Protein AF-Q2FMH4-F1 (afdb_monomer_lite)

InterPro domains:
  IPR011990 Tetratricopeptide-like helical domain superfamily [G3DSA:1.25.40.10] (1-68)
  IPR011990 Tetratricopeptide-like helical domain superfamily [SSF48452] (1-67)

pLDDT: mean 72.92, std 19.5, range [36.09, 92.31]

Sequence (99 aa):
MQQQKFEAAITDLERAVSLNPDYVIGLNNLGTLYRFLEKNDKSREMSMRVLALEPGNEIAIGNLALLIPPEHLKMNKPQLRKGWRTRVTKNSMVSMVSY

Secondary structure (DSSP, 8-state):
-HHHHHHHHHHHHHHHHHH-TT-HHHHHHHHHHHHHTT-HHHHHHHHHHHHHH-TT-HHHHHHHHHHS-HHHHTTTTTHHHHHHHHHHHHHTTSSS---

Organism: Methanospirillum hungatei JF-1 (strain ATCC 27890 / DSM 864 / NBRC 100397 / JF-1) (NCBI:txid323259)

Radius of gyration: 14.58 Å; chains: 1; bounding box: 35×40×30 Å

Structure (mmCIF, N/CA/C/O backbone):
data_AF-Q2FMH4-F1
#
_entry.id   AF-Q2FMH4-F1
#
loop_
_atom_site.group_PDB
_atom_site.id
_atom_site.type_symbol
_atom_site.label_atom_id
_atom_site.label_alt_id
_atom_site.label_comp_id
_atom_site.label_asym_id
_atom_site.label_entity_id
_atom_site.label_seq_id
_atom_site.pdbx_PDB_ins_code
_atom_site.Cartn_x
_atom_site.Cartn_y
_atom_site.Cartn_z
_atom_site.occupancy
_atom_site.B_iso_or_equiv
_atom_site.auth_seq_id
_atom_site.auth_comp_id
_atom_site.auth_asym_id
_atom_site.auth_atom_id
_atom_site.pdbx_PDB_model_num
ATOM 1 N N . MET A 1 1 ? -8.601 6.799 18.103 1.00 60.72 1 MET A N 1
ATOM 2 C CA . MET A 1 1 ? -9.552 7.083 16.998 1.00 60.72 1 MET A CA 1
ATOM 3 C C . MET A 1 1 ? -8.937 6.999 15.597 1.00 60.72 1 MET A C 1
ATOM 5 O O . MET A 1 1 ? -9.649 6.604 14.688 1.00 60.72 1 MET A O 1
ATOM 9 N N . GLN A 1 2 ? -7.662 7.354 15.373 1.00 61.91 2 GLN A N 1
ATOM 10 C CA . GLN A 1 2 ? -7.084 7.326 14.015 1.00 61.91 2 GLN A CA 1
ATOM 11 C C . GLN A 1 2 ? -6.882 5.908 13.446 1.00 61.91 2 GLN A C 1
ATOM 13 O O . GLN A 1 2 ? -7.223 5.685 12.291 1.00 61.91 2 GLN A O 1
ATOM 18 N N . GLN A 1 3 ? -6.442 4.935 14.256 1.00 65.81 3 GLN A N 1
ATOM 19 C CA . GLN A 1 3 ? -6.264 3.539 13.809 1.00 65.81 3 GLN A CA 1
ATOM 20 C C . GLN A 1 3 ? -7.546 2.920 13.232 1.00 65.81 3 GLN A C 1
ATOM 22 O O . GLN A 1 3 ? -7.518 2.340 12.153 1.00 65.81 3 GLN A O 1
ATOM 27 N N . GLN A 1 4 ? -8.688 3.146 13.881 1.00 73.94 4 GLN A N 1
ATOM 28 C CA . GLN A 1 4 ? -9.979 2.624 13.430 1.00 73.94 4 GLN A CA 1
ATOM 29 C C . GLN A 1 4 ? -10.421 3.216 12.077 1.00 73.94 4 GLN A C 1
ATOM 31 O O . GLN A 1 4 ? -11.050 2.536 11.271 1.00 73.94 4 GLN A O 1
ATOM 36 N N . LYS A 1 5 ? -10.053 4.474 11.792 1.00 77.81 5 LYS A N 1
ATOM 37 C CA . LYS A 1 5 ? -10.305 5.100 10.484 1.00 77.81 5 LYS A CA 1
ATOM 38 C C . LYS A 1 5 ? -9.386 4.538 9.396 1.00 77.81 5 LYS A C 1
ATOM 40 O O . LYS A 1 5 ? -9.821 4.411 8.257 1.00 77.81 5 LYS A O 1
ATOM 45 N N . PHE A 1 6 ? -8.146 4.180 9.739 1.00 82.44 6 PHE A N 1
ATOM 46 C CA . PHE A 1 6 ? -7.217 3.556 8.794 1.00 82.44 6 PHE A CA 1
ATOM 47 C C . PHE A 1 6 ? -7.660 2.148 8.396 1.00 82.44 6 PHE A C 1
ATOM 49 O O . PHE A 1 6 ? -7.571 1.805 7.224 1.00 82.44 6 PHE A O 1
ATOM 56 N N . GLU A 1 7 ? -8.192 1.352 9.324 1.00 83.81 7 GLU A N 1
ATOM 57 C CA . GLU A 1 7 ? -8.712 0.015 9.002 1.00 83.81 7 GLU A CA 1
ATOM 58 C C . GLU A 1 7 ? -9.954 0.061 8.103 1.00 83.81 7 GLU A C 1
ATOM 60 O O . GLU A 1 7 ? -10.047 -0.703 7.138 1.00 83.81 7 GLU A O 1
ATOM 65 N N . ALA A 1 8 ? -10.870 1.001 8.353 1.00 86.62 8 ALA A N 1
ATOM 66 C CA . ALA A 1 8 ? -12.010 1.234 7.468 1.00 86.62 8 ALA A CA 1
ATOM 67 C C . ALA A 1 8 ? -11.550 1.663 6.061 1.00 86.62 8 ALA A C 1
ATOM 69 O O . ALA A 1 8 ? -11.972 1.073 5.068 1.00 86.62 8 ALA A O 1
ATOM 70 N N . ALA A 1 9 ? -10.609 2.612 5.978 1.00 88.19 9 ALA A N 1
ATOM 71 C CA . ALA A 1 9 ? -10.046 3.068 4.707 1.00 88.19 9 ALA A CA 1
ATOM 72 C C . ALA A 1 9 ? -9.329 1.943 3.943 1.00 88.19 9 ALA A C 1
ATOM 74 O O . ALA A 1 9 ? -9.477 1.836 2.729 1.00 88.19 9 ALA A O 1
ATOM 75 N N . ILE A 1 10 ? -8.585 1.078 4.641 1.00 89.56 10 ILE A N 1
ATOM 76 C CA . ILE A 1 10 ? -7.964 -0.108 4.041 1.00 89.56 10 ILE A CA 1
ATOM 77 C C . ILE A 1 10 ? -9.032 -1.025 3.456 1.00 89.56 10 ILE A C 1
ATOM 79 O O . ILE A 1 10 ? -8.886 -1.455 2.321 1.00 89.56 10 ILE A O 1
ATOM 83 N N . THR A 1 11 ? -10.117 -1.279 4.186 1.00 90.31 11 THR A N 1
ATOM 84 C CA . THR A 1 11 ? -11.193 -2.164 3.719 1.00 90.31 11 THR A CA 1
ATOM 85 C C . THR A 1 11 ? -11.845 -1.633 2.437 1.00 90.31 11 THR A C 1
ATOM 87 O O . THR A 1 11 ? -12.098 -2.392 1.501 1.00 90.31 11 THR A O 1
ATOM 90 N N . ASP A 1 12 ? -12.101 -0.326 2.364 1.00 90.31 12 ASP A N 1
ATOM 91 C CA . ASP A 1 12 ? -12.689 0.288 1.169 1.00 90.31 12 ASP A CA 1
ATOM 92 C C . ASP A 1 12 ? -11.708 0.300 -0.013 1.00 90.31 12 ASP A C 1
ATOM 94 O O . ASP A 1 12 ? -12.103 0.033 -1.150 1.00 90.31 12 ASP A O 1
ATOM 98 N N . LEU A 1 13 ? -10.418 0.536 0.242 1.00 90.62 13 LEU A N 1
ATOM 99 C CA . LEU A 1 13 ? -9.385 0.479 -0.792 1.00 90.62 13 LEU A CA 1
ATOM 100 C C . LEU A 1 13 ? -9.112 -0.951 -1.273 1.00 90.62 13 LEU A C 1
ATOM 102 O O . LEU A 1 13 ? -8.888 -1.148 -2.462 1.00 90.62 13 LEU A O 1
ATOM 106 N N . GLU A 1 14 ? -9.167 -1.954 -0.395 1.00 89.38 14 GLU A N 1
ATOM 107 C CA . GLU A 1 14 ? -9.070 -3.371 -0.766 1.00 89.38 14 GLU A CA 1
ATOM 108 C C . GLU A 1 14 ? -10.224 -3.765 -1.697 1.00 89.38 14 GLU A C 1
ATOM 110 O O . GLU A 1 14 ? -9.991 -4.438 -2.700 1.00 89.38 14 GLU A O 1
ATOM 115 N N . ARG A 1 15 ? -11.449 -3.281 -1.436 1.00 90.56 15 ARG A N 1
ATOM 116 C CA . ARG A 1 15 ? -12.578 -3.444 -2.368 1.00 90.56 15 ARG A CA 1
ATOM 117 C C . ARG A 1 15 ? -12.355 -2.700 -3.686 1.00 90.56 15 ARG A C 1
ATOM 119 O O . ARG A 1 15 ? -12.662 -3.231 -4.746 1.00 90.56 15 ARG A O 1
ATOM 126 N N . ALA A 1 16 ? -11.806 -1.488 -3.654 1.00 89.12 16 ALA A N 1
ATOM 127 C CA . ALA A 1 16 ? -11.506 -0.752 -4.882 1.00 89.12 16 ALA A CA 1
ATOM 128 C C . ALA A 1 16 ? -10.464 -1.486 -5.746 1.00 89.12 16 ALA A C 1
ATOM 130 O O . ALA A 1 16 ? -10.626 -1.580 -6.960 1.00 89.12 16 ALA A O 1
ATOM 131 N N . VAL A 1 17 ? -9.429 -2.048 -5.117 1.00 86.88 17 VAL A N 1
ATOM 132 C CA . VAL A 1 17 ? -8.384 -2.827 -5.795 1.00 86.88 17 VAL A CA 1
ATOM 133 C C . VAL A 1 17 ? -8.892 -4.201 -6.241 1.00 86.88 17 VAL A C 1
ATOM 135 O O . VAL A 1 17 ? -8.419 -4.721 -7.245 1.00 86.88 17 VAL A O 1
ATOM 138 N N . SER A 1 18 ? -9.868 -4.804 -5.556 1.00 86.94 18 SER A N 1
ATOM 139 C CA . SER A 1 18 ? -10.482 -6.048 -6.042 1.00 86.94 18 SER A CA 1
ATOM 140 C C . SER A 1 18 ? -11.349 -5.821 -7.283 1.00 86.94 18 SER A C 1
ATOM 142 O O . SER A 1 18 ? -11.367 -6.669 -8.172 1.00 86.94 18 SER A O 1
ATOM 144 N N . LEU A 1 19 ? -12.022 -4.669 -7.367 1.00 90.25 19 LEU A N 1
ATOM 145 C CA . LEU A 1 19 ? -12.791 -4.256 -8.543 1.00 90.25 19 LEU A CA 1
ATOM 146 C C . LEU A 1 19 ? -11.889 -3.810 -9.699 1.00 90.25 19 LEU A C 1
ATOM 148 O O . LEU A 1 19 ? -12.189 -4.089 -10.857 1.00 90.25 19 LEU A O 1
ATOM 152 N N . ASN A 1 20 ? -10.787 -3.126 -9.392 1.00 85.81 20 ASN A N 1
ATOM 153 C CA . ASN A 1 20 ? -9.778 -2.725 -10.363 1.00 85.81 20 ASN A CA 1
ATOM 154 C C . ASN A 1 20 ? -8.368 -3.058 -9.838 1.00 85.81 20 ASN A C 1
ATOM 156 O O . ASN A 1 20 ? -7.771 -2.244 -9.123 1.00 85.81 20 ASN A O 1
ATOM 160 N N . PRO A 1 21 ? -7.815 -4.224 -10.222 1.00 83.50 21 PRO A N 1
ATOM 161 C CA . PRO A 1 21 ? -6.483 -4.662 -9.798 1.00 83.50 21 PRO A CA 1
ATOM 162 C C . PRO A 1 21 ? -5.356 -3.700 -10.176 1.00 83.50 21 PRO A C 1
ATOM 164 O O . PRO A 1 21 ? -4.325 -3.677 -9.502 1.00 83.50 21 PRO A O 1
ATOM 167 N N . ASP A 1 22 ? -5.578 -2.882 -11.206 1.00 88.25 22 ASP A N 1
ATOM 168 C CA . ASP A 1 22 ? -4.608 -1.932 -11.740 1.00 88.25 22 ASP A CA 1
ATOM 169 C C . ASP A 1 22 ? -4.836 -0.508 -11.208 1.00 88.25 22 ASP A C 1
ATOM 171 O O . ASP A 1 22 ? -4.284 0.464 -11.727 1.00 88.25 22 ASP A O 1
ATOM 175 N N . TYR A 1 23 ? -5.644 -0.348 -10.153 1.00 90.62 23 TYR A N 1
ATOM 176 C CA . TYR A 1 23 ? -5.906 0.951 -9.542 1.00 90.62 23 TYR A CA 1
ATOM 177 C C . TYR A 1 23 ? -4.693 1.465 -8.749 1.00 90.62 23 TYR A C 1
ATOM 179 O O . TYR A 1 23 ? -4.610 1.344 -7.524 1.00 90.62 23 TYR A O 1
ATOM 187 N N . VAL A 1 24 ? -3.750 2.079 -9.470 1.00 89.25 24 VAL A N 1
ATOM 188 C CA . VAL A 1 24 ? -2.460 2.571 -8.959 1.00 89.25 24 VAL A CA 1
ATOM 189 C C . VAL A 1 24 ? -2.612 3.468 -7.731 1.00 89.25 24 VAL A C 1
ATOM 191 O O . VAL A 1 24 ? -1.910 3.286 -6.737 1.00 89.25 24 VAL A O 1
ATOM 194 N N . ILE A 1 25 ? -3.554 4.414 -7.762 1.00 89.94 25 ILE A N 1
ATOM 195 C CA . ILE A 1 25 ? -3.792 5.340 -6.645 1.00 89.94 25 ILE A CA 1
ATOM 196 C C . ILE A 1 25 ? -4.240 4.568 -5.396 1.00 89.94 25 ILE A C 1
ATOM 198 O O . ILE A 1 25 ? -3.751 4.828 -4.296 1.00 89.94 25 ILE A O 1
ATOM 202 N N . GLY A 1 26 ? -5.129 3.584 -5.556 1.00 91.44 26 GLY A N 1
ATOM 203 C CA . GLY A 1 26 ? -5.594 2.754 -4.447 1.00 91.44 26 GLY A CA 1
ATOM 204 C C . GLY A 1 26 ? -4.484 1.893 -3.854 1.00 91.44 26 GLY A C 1
ATOM 205 O O . GLY A 1 26 ? -4.333 1.843 -2.634 1.00 91.44 26 GLY A O 1
ATOM 206 N N . LEU A 1 27 ? -3.655 1.288 -4.707 1.00 91.88 27 LEU A N 1
ATOM 207 C CA . LEU A 1 27 ? -2.486 0.518 -4.285 1.00 91.88 27 LEU A CA 1
ATOM 208 C C . LEU A 1 27 ? -1.451 1.390 -3.550 1.00 91.88 27 LEU A C 1
ATOM 210 O O . LEU A 1 27 ? -0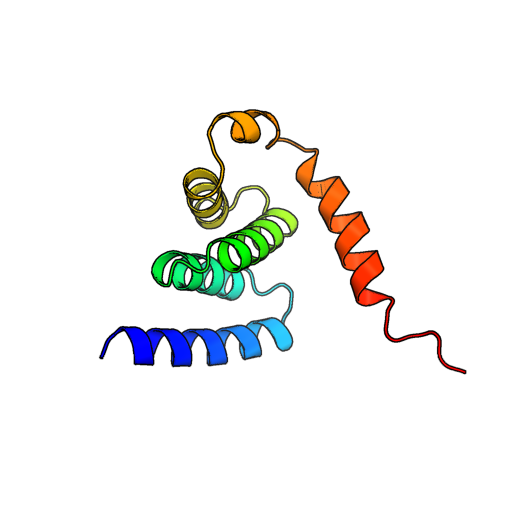.912 0.966 -2.528 1.00 91.88 27 LEU A O 1
ATOM 214 N N . ASN A 1 28 ? -1.212 2.623 -4.008 1.00 92.31 28 ASN A N 1
ATOM 215 C CA . ASN A 1 28 ? -0.336 3.585 -3.328 1.00 92.31 28 ASN A CA 1
ATOM 216 C C . ASN A 1 28 ? -0.862 3.976 -1.943 1.00 92.31 28 ASN A C 1
ATOM 218 O O . ASN A 1 28 ? -0.104 4.010 -0.966 1.00 92.31 28 ASN A O 1
ATOM 222 N N . ASN A 1 29 ? -2.166 4.235 -1.847 1.00 91.50 29 ASN A N 1
ATOM 223 C CA . ASN A 1 29 ? -2.815 4.569 -0.586 1.00 91.50 29 ASN A CA 1
ATOM 224 C C . ASN A 1 29 ? -2.785 3.380 0.382 1.00 91.50 29 ASN A C 1
ATOM 226 O O . ASN A 1 29 ? -2.433 3.563 1.546 1.00 91.50 29 ASN A O 1
ATOM 230 N N . LEU A 1 30 ? -3.048 2.157 -0.093 1.00 91.69 30 LEU A N 1
ATOM 231 C CA . LEU A 1 30 ? -2.902 0.935 0.705 1.00 91.69 30 LEU A CA 1
ATOM 232 C C . LEU A 1 30 ? -1.465 0.732 1.179 1.00 91.69 30 LEU A C 1
ATOM 234 O O . LEU A 1 30 ? -1.242 0.494 2.362 1.00 91.69 30 LEU A O 1
ATOM 238 N N . GLY A 1 31 ? -0.482 0.863 0.285 1.00 91.56 31 GLY A N 1
ATOM 239 C CA . GLY A 1 31 ? 0.933 0.734 0.629 1.00 91.56 31 GLY A CA 1
ATOM 240 C C . GLY A 1 31 ? 1.339 1.706 1.736 1.00 91.56 31 GLY A C 1
ATOM 241 O O . GLY A 1 31 ? 1.970 1.313 2.719 1.00 91.56 31 GLY A O 1
ATOM 242 N N . THR A 1 32 ? 0.897 2.955 1.623 1.00 90.44 32 THR A N 1
ATOM 243 C CA . THR A 1 32 ? 1.152 4.002 2.616 1.00 90.44 32 THR A CA 1
ATOM 244 C C . THR A 1 32 ? 0.448 3.713 3.944 1.00 90.44 32 THR A C 1
ATOM 246 O O . THR A 1 32 ? 1.085 3.764 4.994 1.00 90.44 32 THR A O 1
ATOM 249 N N . LEU A 1 33 ? -0.836 3.346 3.919 1.00 90.75 33 LEU A N 1
ATOM 250 C CA . LEU A 1 33 ? -1.605 3.008 5.121 1.00 90.75 33 LEU A CA 1
ATOM 251 C C . LEU A 1 33 ? -1.032 1.788 5.847 1.00 90.75 33 LEU A C 1
ATOM 253 O O . LEU A 1 33 ? -0.883 1.812 7.065 1.00 90.75 33 LEU A O 1
ATOM 257 N N . TYR A 1 34 ? -0.642 0.742 5.119 1.00 90.88 34 TYR A N 1
ATOM 258 C CA . TYR A 1 34 ? 0.014 -0.415 5.718 1.00 90.88 34 TYR A CA 1
ATOM 259 C C . TYR A 1 34 ? 1.367 -0.063 6.334 1.00 90.88 34 TYR A C 1
ATOM 261 O O . TYR A 1 34 ? 1.689 -0.613 7.382 1.00 90.88 34 TYR A O 1
ATOM 269 N N . ARG A 1 35 ? 2.130 0.870 5.746 1.00 87.69 35 ARG A N 1
ATOM 270 C CA . ARG A 1 35 ? 3.376 1.372 6.348 1.00 87.69 35 ARG A CA 1
ATOM 271 C C . ARG A 1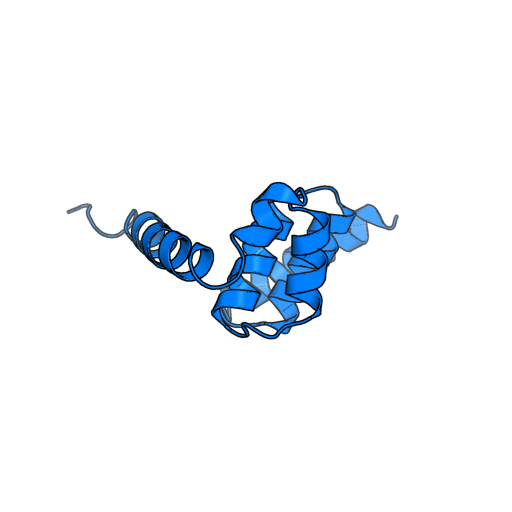 35 ? 3.101 2.083 7.673 1.00 87.69 35 ARG A C 1
ATOM 273 O O . ARG A 1 35 ? 3.804 1.840 8.644 1.00 87.69 35 ARG A O 1
ATOM 280 N N . PHE A 1 36 ? 2.058 2.915 7.730 1.00 86.25 36 PHE A N 1
ATOM 281 C CA . PHE A 1 36 ? 1.639 3.590 8.965 1.00 86.25 36 PHE A CA 1
ATOM 282 C C . PHE A 1 36 ? 1.136 2.631 10.048 1.00 86.25 36 PHE A C 1
ATOM 284 O O . PHE A 1 36 ? 1.263 2.932 11.229 1.00 86.25 36 PHE A O 1
ATOM 291 N N . LEU A 1 37 ? 0.582 1.484 9.657 1.00 86.94 37 LEU A N 1
ATOM 292 C CA . LEU A 1 37 ? 0.185 0.416 10.576 1.00 86.94 37 LEU A CA 1
ATOM 293 C C . LEU A 1 37 ? 1.315 -0.585 10.865 1.00 86.94 37 LEU A C 1
ATOM 295 O O . LEU A 1 37 ? 1.035 -1.660 11.389 1.00 86.94 37 LEU A O 1
ATOM 299 N N . GLU A 1 38 ? 2.553 -0.283 10.462 1.00 86.44 38 GLU A N 1
ATOM 300 C CA . GLU A 1 38 ? 3.732 -1.154 10.608 1.00 86.44 38 GLU A CA 1
ATOM 301 C C . GLU A 1 38 ? 3.577 -2.541 9.945 1.00 86.44 38 GLU A C 1
ATOM 303 O O . GLU A 1 38 ? 4.369 -3.460 10.157 1.00 86.44 38 GLU A O 1
ATOM 308 N N . LYS A 1 39 ? 2.589 -2.696 9.053 1.00 87.50 39 LYS A N 1
ATOM 309 C CA . LYS A 1 39 ? 2.351 -3.891 8.227 1.00 87.50 39 LYS A CA 1
ATOM 310 C C . LYS A 1 39 ? 3.283 -3.871 7.013 1.00 87.50 39 LYS A C 1
ATOM 312 O O . LYS A 1 39 ? 2.849 -3.814 5.859 1.00 87.50 39 LYS A O 1
ATOM 317 N N . ASN A 1 40 ? 4.580 -3.920 7.295 1.00 85.00 40 ASN A N 1
ATOM 318 C CA . ASN A 1 40 ? 5.673 -3.747 6.338 1.00 85.00 40 ASN A CA 1
ATOM 319 C C . ASN A 1 40 ? 5.610 -4.724 5.152 1.00 85.00 40 ASN A C 1
ATOM 321 O O . ASN A 1 40 ? 5.846 -4.318 4.014 1.00 85.00 40 ASN A O 1
ATOM 325 N N . ASP A 1 41 ? 5.220 -5.980 5.380 1.00 82.69 41 ASP A N 1
ATOM 326 C CA . ASP A 1 41 ? 5.102 -6.975 4.306 1.00 82.69 41 ASP A CA 1
ATOM 327 C C . ASP A 1 41 ? 3.987 -6.639 3.309 1.00 82.69 41 ASP A C 1
ATOM 329 O O . ASP A 1 41 ? 4.204 -6.683 2.096 1.00 82.69 41 ASP A O 1
ATOM 333 N N . LYS A 1 42 ? 2.814 -6.223 3.806 1.00 84.94 42 LYS A N 1
ATOM 334 C CA . LYS A 1 42 ? 1.694 -5.801 2.952 1.00 84.94 42 LYS A CA 1
ATOM 335 C C . LYS A 1 42 ? 2.019 -4.509 2.208 1.00 84.94 42 LYS A C 1
ATOM 337 O O . LYS A 1 42 ? 1.745 -4.398 1.017 1.00 84.94 42 LYS A O 1
ATOM 342 N N . SER A 1 43 ? 2.646 -3.548 2.891 1.00 89.56 43 SER A N 1
ATOM 343 C CA . SER A 1 43 ? 3.092 -2.296 2.270 1.00 89.56 43 SER A CA 1
ATOM 344 C C . SER A 1 43 ? 4.057 -2.552 1.111 1.00 89.56 43 SER A C 1
ATOM 346 O O . SER A 1 43 ? 3.906 -1.985 0.022 1.00 89.56 43 SER A O 1
ATOM 348 N N . ARG A 1 44 ? 5.005 -3.472 1.321 1.00 86.25 44 ARG A N 1
ATOM 349 C CA . ARG A 1 44 ? 5.954 -3.914 0.303 1.00 86.25 44 ARG A CA 1
ATOM 350 C C . ARG A 1 44 ? 5.238 -4.538 -0.896 1.00 86.25 44 ARG A C 1
ATOM 352 O O . ARG A 1 44 ? 5.543 -4.159 -2.023 1.00 86.25 44 ARG A O 1
ATOM 359 N N . GLU A 1 45 ? 4.289 -5.450 -0.681 1.00 85.62 45 GLU A N 1
ATOM 360 C CA . GLU A 1 45 ? 3.529 -6.072 -1.778 1.00 85.62 45 GLU A CA 1
ATOM 361 C C . GLU A 1 45 ? 2.782 -5.028 -2.620 1.00 85.62 45 GLU A C 1
ATOM 363 O O . GLU A 1 45 ? 2.916 -5.019 -3.845 1.00 85.62 45 GLU A O 1
ATOM 368 N N . MET A 1 46 ? 2.040 -4.121 -1.976 1.00 90.06 46 MET A N 1
ATOM 369 C CA . MET A 1 46 ? 1.270 -3.089 -2.680 1.00 90.06 46 MET A CA 1
ATOM 370 C C . MET A 1 46 ? 2.179 -2.163 -3.488 1.00 90.06 46 MET A C 1
ATOM 372 O O . MET A 1 46 ? 1.923 -1.906 -4.662 1.00 90.06 46 MET A O 1
ATOM 376 N N . SER A 1 47 ? 3.290 -1.727 -2.891 1.00 87.44 47 SER A N 1
ATOM 377 C CA . SER A 1 47 ? 4.253 -0.852 -3.562 1.00 87.44 47 SER A CA 1
ATOM 378 C C . SER A 1 47 ? 4.929 -1.557 -4.745 1.00 87.44 47 SER A C 1
ATOM 380 O O . SER A 1 47 ? 5.133 -0.951 -5.792 1.00 87.44 47 SER A O 1
ATOM 382 N N . MET A 1 48 ? 5.219 -2.860 -4.642 1.00 84.94 48 MET A N 1
ATOM 383 C CA . MET A 1 48 ? 5.740 -3.629 -5.779 1.00 84.94 48 MET A CA 1
ATOM 384 C C . MET A 1 48 ? 4.720 -3.780 -6.911 1.00 84.94 48 MET A C 1
ATOM 386 O O . MET A 1 48 ? 5.114 -3.724 -8.076 1.00 84.94 48 MET A O 1
ATOM 390 N N . ARG A 1 49 ? 3.426 -3.948 -6.602 1.00 85.75 49 ARG A N 1
ATOM 391 C CA . ARG A 1 49 ? 2.367 -3.952 -7.627 1.00 85.75 49 ARG A CA 1
ATOM 392 C C . ARG A 1 49 ? 2.293 -2.612 -8.346 1.00 85.75 49 ARG A C 1
ATOM 394 O O . ARG A 1 49 ? 2.265 -2.601 -9.572 1.00 85.75 49 ARG A O 1
ATOM 401 N N . VAL A 1 50 ? 2.360 -1.503 -7.608 1.00 89.38 50 VAL A N 1
ATOM 402 C CA . VAL A 1 50 ? 2.430 -0.166 -8.212 1.00 89.38 50 VAL A CA 1
ATOM 403 C C . VAL A 1 50 ? 3.624 -0.062 -9.148 1.00 89.38 50 VAL A C 1
ATOM 405 O O . VAL A 1 50 ? 3.433 0.312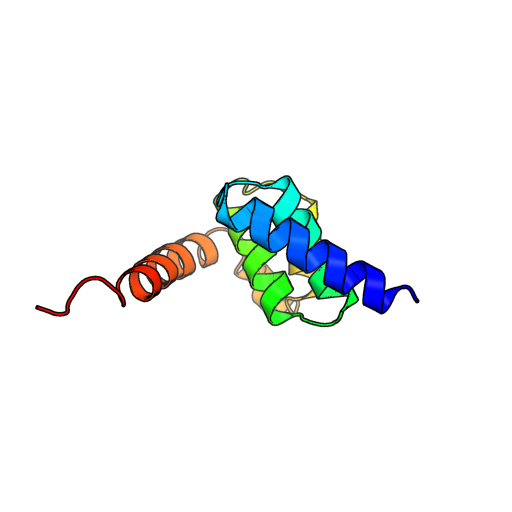 -10.292 1.00 89.38 50 VAL A O 1
ATOM 408 N N . LEU A 1 51 ? 4.827 -0.465 -8.732 1.00 84.69 51 LEU A N 1
ATOM 409 C CA . LEU A 1 51 ? 6.008 -0.408 -9.606 1.00 84.69 51 LEU A CA 1
ATOM 410 C C . LEU A 1 51 ? 5.956 -1.365 -10.802 1.00 84.69 51 LEU A C 1
ATOM 412 O O . LEU A 1 51 ? 6.681 -1.173 -11.779 1.00 84.69 51 LEU A O 1
ATOM 416 N N . ALA A 1 52 ? 5.137 -2.414 -10.742 1.00 83.44 52 ALA A N 1
ATOM 417 C CA . ALA A 1 52 ? 4.903 -3.280 -11.890 1.00 83.44 52 ALA A CA 1
ATOM 418 C C . ALA A 1 52 ? 4.038 -2.593 -12.962 1.00 83.44 52 ALA A C 1
ATOM 420 O O . ALA A 1 52 ? 4.238 -2.871 -14.146 1.00 83.44 52 ALA A O 1
ATOM 421 N N . LEU A 1 53 ? 3.121 -1.713 -12.545 1.00 83.69 53 LEU A N 1
ATOM 422 C CA . LEU A 1 53 ? 2.237 -0.925 -13.411 1.00 83.69 53 LEU A CA 1
ATOM 423 C C . LEU A 1 53 ? 2.906 0.385 -13.851 1.00 83.69 53 LEU A C 1
ATOM 425 O O . LEU A 1 53 ? 3.006 0.675 -15.038 1.00 83.69 53 LEU A O 1
ATOM 429 N N . GLU A 1 54 ? 3.437 1.129 -12.884 1.00 85.31 54 GLU A N 1
ATOM 430 C CA . GLU A 1 54 ? 4.140 2.399 -13.024 1.00 85.31 54 GLU A CA 1
ATOM 431 C C . GLU A 1 54 ? 5.533 2.318 -12.380 1.00 85.31 54 GLU A C 1
ATOM 433 O O . GLU A 1 54 ? 5.726 2.681 -11.216 1.00 85.31 54 GLU A O 1
ATOM 438 N N . PRO A 1 55 ? 6.556 1.887 -13.135 1.00 81.81 55 PRO A N 1
ATOM 439 C CA . PRO A 1 55 ? 7.920 1.749 -12.620 1.00 81.81 55 PRO A CA 1
ATOM 440 C C . PRO A 1 55 ? 8.547 3.044 -12.085 1.00 81.81 55 PRO A C 1
ATOM 442 O O . PRO A 1 55 ? 9.528 2.980 -11.350 1.00 81.81 55 PRO A O 1
ATOM 445 N N . GLY A 1 56 ? 8.017 4.205 -12.478 1.00 83.50 56 GLY A N 1
ATOM 446 C CA . GLY A 1 56 ? 8.484 5.527 -12.056 1.00 83.50 56 GLY A CA 1
ATOM 447 C C . GLY A 1 56 ? 7.700 6.134 -10.893 1.00 83.50 56 GLY A C 1
ATOM 448 O O . GLY A 1 56 ? 7.882 7.311 -10.607 1.00 83.50 56 GLY A O 1
ATOM 449 N N . ASN A 1 57 ? 6.806 5.381 -10.247 1.00 87.25 57 ASN A N 1
ATOM 450 C CA . ASN A 1 57 ? 5.951 5.940 -9.209 1.00 87.25 57 ASN A CA 1
ATOM 451 C C . ASN A 1 57 ? 6.749 6.268 -7.933 1.00 87.25 57 ASN A C 1
ATOM 453 O O . ASN A 1 57 ? 7.159 5.379 -7.183 1.00 87.25 57 ASN A O 1
ATOM 457 N N . GLU A 1 58 ? 6.947 7.559 -7.672 1.00 86.88 58 GLU A N 1
ATOM 458 C CA . GLU A 1 58 ? 7.782 8.059 -6.574 1.00 86.88 58 GLU A CA 1
ATOM 459 C C . GLU A 1 58 ? 7.286 7.619 -5.190 1.00 86.88 58 GLU A C 1
ATOM 461 O O . GLU A 1 58 ? 8.094 7.325 -4.308 1.00 86.88 58 GLU A O 1
ATOM 466 N N . ILE A 1 59 ? 5.965 7.505 -5.009 1.00 86.56 59 ILE A N 1
ATOM 467 C CA . ILE A 1 59 ? 5.350 7.094 -3.738 1.00 86.56 59 ILE A CA 1
ATOM 468 C C . ILE A 1 59 ? 5.726 5.645 -3.425 1.00 86.56 59 ILE A C 1
ATOM 470 O O . ILE A 1 59 ? 6.187 5.337 -2.324 1.00 86.56 59 ILE A O 1
ATOM 474 N N . ALA A 1 60 ? 5.568 4.751 -4.400 1.00 85.88 60 ALA A N 1
ATOM 475 C CA . ALA A 1 60 ? 5.908 3.345 -4.236 1.00 85.88 60 ALA A CA 1
ATO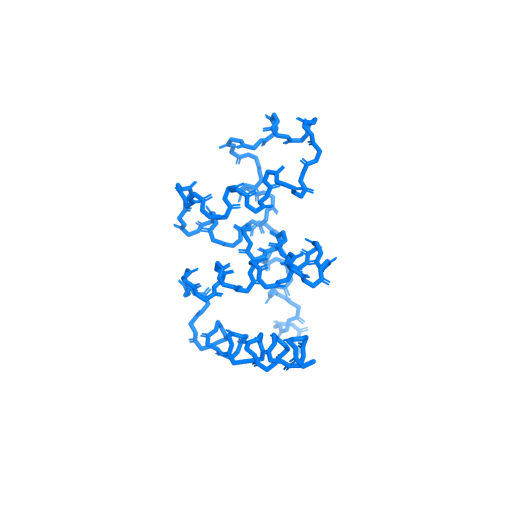M 476 C C . ALA A 1 60 ? 7.420 3.126 -4.067 1.00 85.88 60 ALA A C 1
ATOM 478 O O . ALA A 1 60 ? 7.830 2.312 -3.235 1.00 85.88 60 ALA A O 1
ATOM 479 N N . ILE A 1 61 ? 8.254 3.879 -4.797 1.00 85.81 61 ILE A N 1
ATOM 480 C CA . ILE A 1 61 ? 9.715 3.859 -4.618 1.00 85.81 61 ILE A CA 1
ATOM 481 C C . ILE A 1 61 ? 10.080 4.310 -3.202 1.00 85.81 61 ILE A C 1
ATOM 483 O O . ILE A 1 61 ? 10.851 3.624 -2.534 1.00 85.81 61 ILE A O 1
ATOM 487 N N . GLY A 1 62 ? 9.515 5.421 -2.723 1.00 85.56 62 GLY A N 1
ATOM 488 C CA . GLY A 1 62 ? 9.775 5.949 -1.384 1.00 85.56 62 GLY A CA 1
ATOM 489 C C . GLY A 1 62 ? 9.346 4.980 -0.283 1.00 85.56 62 GLY A C 1
ATOM 490 O O . GLY A 1 62 ? 10.124 4.687 0.624 1.00 85.56 62 GLY A O 1
ATOM 491 N N . ASN A 1 63 ? 8.146 4.406 -0.398 1.00 84.31 63 ASN A N 1
ATOM 492 C CA . ASN A 1 63 ? 7.656 3.408 0.551 1.00 84.31 63 ASN A CA 1
ATOM 493 C C . ASN A 1 63 ? 8.553 2.161 0.577 1.00 84.31 63 ASN A C 1
ATOM 495 O O . ASN A 1 63 ? 8.880 1.679 1.656 1.00 84.31 63 ASN A O 1
ATOM 499 N N . LEU A 1 64 ? 9.017 1.662 -0.575 1.00 82.81 64 LEU A N 1
ATOM 500 C CA . LEU A 1 64 ? 9.946 0.528 -0.618 1.00 82.81 64 LEU A CA 1
ATOM 501 C C . LEU A 1 64 ? 11.340 0.879 -0.105 1.00 82.81 64 LEU A C 1
ATOM 503 O O . LEU A 1 64 ? 11.932 0.066 0.597 1.00 82.81 64 LEU A O 1
ATOM 507 N N . ALA A 1 65 ? 11.861 2.066 -0.411 1.00 83.69 65 ALA A N 1
ATOM 508 C CA . ALA A 1 65 ? 13.171 2.507 0.061 1.00 83.69 65 ALA A CA 1
ATOM 509 C C . ALA A 1 65 ? 13.242 2.556 1.595 1.00 83.69 65 ALA A C 1
ATOM 511 O O . ALA A 1 65 ? 14.278 2.240 2.169 1.00 83.69 65 ALA A O 1
ATOM 512 N N . LEU A 1 66 ? 12.130 2.884 2.257 1.00 81.62 66 LEU A N 1
ATOM 513 C CA . LEU A 1 66 ? 12.019 2.863 3.718 1.00 81.62 66 LEU A CA 1
ATOM 514 C C . LEU A 1 66 ? 11.876 1.446 4.303 1.00 81.62 66 LEU A C 1
ATOM 516 O O . LEU A 1 66 ? 12.146 1.244 5.482 1.00 81.62 66 LEU A O 1
ATOM 520 N N . LEU A 1 67 ? 11.440 0.469 3.502 1.00 76.25 67 LEU A N 1
ATOM 521 C CA . LEU A 1 67 ? 11.179 -0.918 3.924 1.00 76.25 67 LEU A CA 1
ATOM 522 C C . LEU A 1 67 ? 12.296 -1.901 3.564 1.00 76.25 67 LEU A C 1
ATOM 524 O O . LEU A 1 67 ? 12.274 -3.060 3.995 1.00 76.25 67 LEU A O 1
ATOM 528 N N . ILE A 1 68 ? 13.210 -1.485 2.695 1.00 68.94 68 ILE A N 1
ATOM 529 C CA . ILE A 1 68 ? 14.291 -2.300 2.165 1.00 68.94 68 ILE A CA 1
ATOM 530 C C . ILE A 1 68 ? 15.600 -1.804 2.797 1.00 68.94 68 ILE A C 1
ATOM 532 O O . ILE A 1 68 ? 15.933 -0.630 2.646 1.00 68.94 68 ILE A O 1
ATOM 536 N N . PRO A 1 69 ? 16.380 -2.672 3.467 1.00 58.09 69 PRO A N 1
ATOM 537 C CA . PRO A 1 69 ? 17.706 -2.293 3.932 1.00 58.09 69 PRO A CA 1
ATOM 538 C C . PRO A 1 69 ? 18.598 -1.905 2.739 1.00 58.09 69 PRO A C 1
ATOM 540 O O . PRO A 1 69 ? 18.470 -2.498 1.662 1.00 58.09 69 PRO A O 1
ATOM 543 N N . PRO A 1 70 ? 19.533 -0.951 2.901 1.00 53.03 70 PRO A N 1
ATOM 544 C CA . PRO A 1 70 ? 20.318 -0.368 1.805 1.00 53.03 70 PRO A CA 1
ATOM 545 C C . PRO A 1 70 ? 21.066 -1.395 0.933 1.00 53.03 70 PRO A C 1
ATOM 547 O O . PRO A 1 70 ? 21.350 -1.129 -0.235 1.00 53.03 70 PRO A O 1
ATOM 550 N N . GLU A 1 71 ? 21.329 -2.594 1.453 1.00 50.34 71 GLU A N 1
ATOM 551 C CA . GLU A 1 71 ? 21.929 -3.718 0.724 1.00 50.34 71 GLU A CA 1
ATOM 552 C C . GLU A 1 71 ? 21.084 -4.182 -0.473 1.00 50.34 71 GLU A C 1
ATOM 554 O O . GLU A 1 71 ? 21.603 -4.434 -1.562 1.00 50.34 71 GLU A O 1
ATOM 559 N N . HIS A 1 72 ? 19.764 -4.223 -0.309 1.00 51.31 72 HIS A N 1
ATOM 560 C CA . HIS A 1 72 ? 18.821 -4.669 -1.333 1.00 51.31 72 HIS A CA 1
ATOM 561 C C . HIS A 1 72 ? 18.405 -3.539 -2.290 1.00 51.31 72 HIS A C 1
ATOM 563 O O . HIS A 1 72 ? 17.889 -3.815 -3.375 1.00 51.31 72 HIS A O 1
ATOM 569 N N . LEU A 1 73 ? 18.694 -2.273 -1.955 1.00 48.44 73 LEU A N 1
ATOM 570 C CA . LEU A 1 73 ? 18.493 -1.124 -2.848 1.00 48.44 73 LEU A CA 1
ATOM 571 C C . LEU A 1 73 ? 19.310 -1.275 -4.147 1.00 48.44 73 LEU A C 1
ATOM 573 O O . LEU A 1 73 ? 18.867 -0.871 -5.221 1.00 48.44 73 LEU A O 1
ATOM 577 N N . LYS A 1 74 ? 20.472 -1.944 -4.079 1.00 44.56 74 LYS A N 1
ATOM 578 C CA . LYS A 1 74 ? 21.311 -2.254 -5.250 1.00 44.56 74 LYS A CA 1
ATOM 579 C C . LYS A 1 74 ? 20.687 -3.292 -6.198 1.00 44.56 74 LYS A C 1
ATOM 581 O O . LYS A 1 74 ? 21.019 -3.288 -7.380 1.00 44.56 74 LYS A O 1
ATOM 586 N N . MET A 1 75 ? 19.756 -4.132 -5.728 1.00 44.66 75 MET A N 1
ATOM 587 C CA . MET A 1 75 ? 19.012 -5.099 -6.561 1.00 44.66 75 MET A CA 1
ATOM 588 C C . MET A 1 75 ? 17.800 -4.472 -7.284 1.00 44.66 75 MET A C 1
ATOM 590 O O . MET A 1 75 ? 17.101 -5.139 -8.051 1.00 44.66 75 MET A O 1
ATOM 594 N N . ASN A 1 76 ? 17.521 -3.185 -7.051 1.00 46.88 76 ASN A N 1
ATOM 595 C CA . ASN A 1 76 ? 16.250 -2.548 -7.393 1.00 46.88 76 ASN A CA 1
ATOM 596 C C . ASN A 1 76 ? 16.218 -1.849 -8.768 1.00 46.88 76 ASN A C 1
ATOM 598 O O . ASN A 1 76 ? 15.691 -0.748 -8.884 1.00 46.88 76 ASN A O 1
ATOM 602 N N . LYS A 1 77 ? 16.786 -2.442 -9.828 1.00 51.53 77 LYS A N 1
ATOM 603 C CA . LYS A 1 77 ? 16.694 -1.833 -11.177 1.00 51.53 77 LYS A CA 1
ATOM 604 C C . LYS A 1 77 ? 15.959 -2.687 -12.223 1.00 51.53 77 LYS A C 1
ATOM 606 O O . LYS A 1 77 ? 15.251 -2.116 -13.045 1.00 51.53 77 LYS A O 1
ATOM 611 N N . PRO A 1 78 ? 16.082 -4.029 -12.243 1.00 47.53 78 PRO A N 1
ATOM 612 C CA . PRO A 1 78 ? 15.164 -4.839 -13.069 1.00 47.53 78 PRO A CA 1
ATOM 613 C C . PRO A 1 78 ? 14.807 -6.248 -12.544 1.00 47.53 78 PRO A C 1
ATOM 615 O O . PRO A 1 78 ? 13.910 -6.884 -13.104 1.00 47.53 78 PRO A O 1
ATOM 618 N N . GLN A 1 79 ? 15.489 -6.785 -11.522 1.00 45.53 79 GLN A N 1
ATOM 619 C CA . GLN A 1 79 ? 15.363 -8.208 -11.162 1.00 45.53 79 GLN A CA 1
ATOM 620 C C . GLN A 1 79 ? 14.087 -8.524 -10.364 1.00 45.53 79 GLN A C 1
ATOM 622 O O . GLN A 1 79 ? 13.457 -9.557 -10.604 1.00 45.53 79 GLN A O 1
ATOM 627 N N . LEU A 1 80 ? 13.642 -7.612 -9.492 1.00 52.25 80 LEU A N 1
ATOM 628 C CA . LEU A 1 80 ? 12.395 -7.767 -8.725 1.00 52.25 80 LEU A CA 1
ATOM 629 C C . LEU A 1 80 ? 11.161 -7.897 -9.636 1.00 52.25 80 LEU A C 1
ATOM 631 O O . LEU A 1 80 ? 10.267 -8.701 -9.362 1.00 52.25 80 LEU A O 1
ATOM 635 N N . ARG A 1 81 ? 11.165 -7.197 -10.781 1.00 50.84 81 ARG A N 1
ATOM 636 C CA . ARG A 1 81 ? 10.084 -7.223 -11.781 1.00 50.84 81 ARG A CA 1
ATOM 637 C C . ARG A 1 81 ? 9.875 -8.610 -12.396 1.00 50.84 81 ARG A C 1
ATOM 639 O O . ARG A 1 81 ? 8.749 -8.970 -12.731 1.00 50.84 81 ARG A O 1
ATOM 646 N N . LYS A 1 82 ? 10.950 -9.392 -12.565 1.00 46.97 82 LYS A N 1
ATOM 647 C CA . LYS A 1 82 ? 10.871 -10.750 -13.128 1.00 46.97 82 LYS A CA 1
ATOM 648 C C . LYS A 1 82 ? 10.419 -11.767 -12.080 1.00 46.97 82 LYS A C 1
ATOM 650 O O . LYS A 1 82 ? 9.524 -12.552 -12.374 1.00 46.97 82 LYS A O 1
ATOM 655 N N . GLY A 1 83 ? 10.969 -11.702 -10.863 1.00 48.66 83 GLY A N 1
ATOM 656 C CA . GLY A 1 83 ? 10.657 -12.652 -9.787 1.00 48.66 83 GLY A CA 1
ATOM 657 C C . GLY A 1 83 ? 9.198 -12.611 -9.317 1.00 48.66 83 GLY A C 1
ATOM 658 O O . GLY A 1 83 ? 8.603 -13.661 -9.071 1.00 48.66 83 GLY A O 1
ATOM 659 N N . TRP A 1 84 ? 8.584 -11.424 -9.255 1.00 45.97 84 TRP A N 1
ATOM 660 C CA . TRP A 1 84 ? 7.172 -11.293 -8.873 1.00 45.97 84 TRP A CA 1
ATOM 661 C C . TRP A 1 84 ? 6.200 -11.675 -9.988 1.00 45.97 84 TRP A C 1
ATOM 663 O O . TRP A 1 84 ? 5.246 -12.399 -9.711 1.00 45.97 84 TRP A O 1
ATOM 673 N N . ARG A 1 85 ? 6.461 -11.309 -11.255 1.00 45.12 85 ARG A N 1
ATOM 674 C CA . ARG A 1 85 ? 5.634 -11.765 -12.394 1.00 45.12 85 ARG A CA 1
ATOM 675 C C . ARG A 1 85 ? 5.512 -13.291 -12.439 1.00 45.12 85 ARG A C 1
ATOM 677 O O . ARG A 1 85 ? 4.427 -13.812 -12.680 1.00 45.12 85 ARG A O 1
ATOM 684 N N . THR A 1 86 ? 6.597 -14.007 -12.142 1.00 44.53 86 THR A N 1
ATOM 685 C CA . THR A 1 86 ? 6.599 -15.478 -12.076 1.00 44.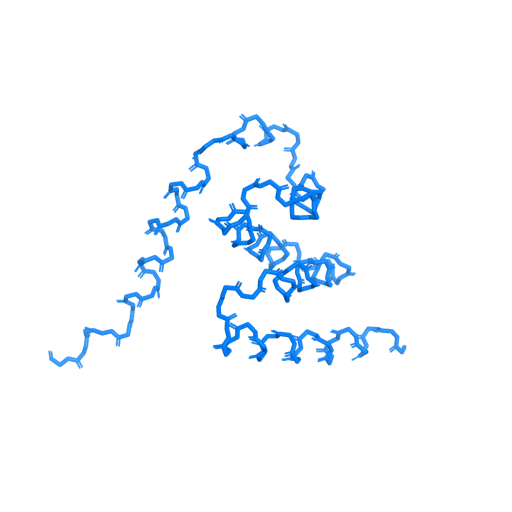53 86 THR A CA 1
ATOM 686 C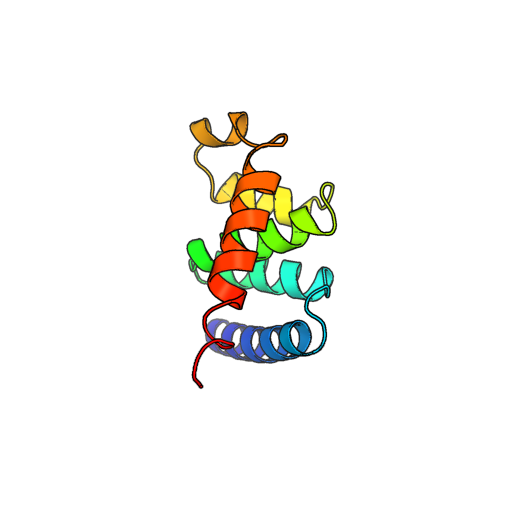 C . THR A 1 86 ? 5.945 -16.053 -10.817 1.00 44.53 86 THR A C 1
ATOM 688 O O . THR A 1 86 ? 5.515 -17.202 -10.824 1.00 44.53 86 THR A O 1
ATOM 691 N N . ARG A 1 87 ? 5.869 -15.290 -9.718 1.00 43.38 87 ARG A N 1
ATOM 692 C CA . ARG A 1 87 ? 5.313 -15.765 -8.439 1.00 43.38 87 ARG A CA 1
ATOM 693 C C . ARG A 1 87 ? 3.808 -15.499 -8.328 1.00 43.38 87 ARG A C 1
ATOM 695 O O . ARG A 1 87 ? 3.077 -16.367 -7.865 1.00 43.38 87 ARG A O 1
ATOM 702 N N . VAL A 1 88 ? 3.334 -14.354 -8.826 1.00 47.31 88 VAL A N 1
ATOM 703 C CA . VAL A 1 88 ? 1.900 -14.008 -8.880 1.00 47.31 88 VAL A CA 1
ATOM 704 C C . VAL A 1 88 ? 1.150 -14.928 -9.841 1.00 47.31 88 VAL A C 1
ATOM 706 O O . VAL A 1 88 ? 0.066 -15.396 -9.514 1.00 47.31 88 VAL A O 1
ATOM 709 N N . THR A 1 89 ? 1.751 -15.282 -10.980 1.00 43.34 89 THR A N 1
ATOM 710 C CA . THR A 1 89 ? 1.169 -16.267 -11.909 1.00 43.34 89 THR A CA 1
ATOM 711 C C . THR A 1 89 ? 1.069 -17.664 -11.295 1.00 43.34 89 THR A C 1
ATOM 713 O O . THR A 1 89 ? 0.084 -18.354 -11.531 1.00 43.34 89 THR A O 1
ATOM 716 N N . LYS A 1 90 ? 2.023 -18.068 -10.444 1.00 41.22 90 LYS A N 1
ATOM 717 C CA . LYS A 1 90 ? 1.950 -19.349 -9.721 1.00 41.22 90 LYS A CA 1
ATOM 718 C C . LYS A 1 90 ? 0.890 -19.363 -8.615 1.00 41.22 90 LYS A C 1
ATOM 720 O O . LYS A 1 90 ? 0.183 -20.355 -8.496 1.00 41.22 90 LYS A O 1
ATOM 725 N N . ASN A 1 91 ? 0.724 -18.277 -7.856 1.00 36.09 91 ASN A N 1
ATOM 726 C CA . ASN A 1 91 ? -0.301 -18.210 -6.802 1.00 36.09 91 ASN A CA 1
ATOM 727 C C . ASN A 1 91 ? -1.714 -17.888 -7.324 1.00 36.09 91 ASN A C 1
ATOM 729 O O . ASN A 1 91 ? -2.687 -18.217 -6.656 1.00 36.09 91 ASN A O 1
ATOM 733 N N . SER A 1 92 ? -1.844 -17.313 -8.524 1.00 38.34 92 SER A N 1
ATOM 734 C CA . SER A 1 92 ? -3.127 -17.168 -9.231 1.00 38.34 92 SER A CA 1
ATOM 735 C C . SER A 1 92 ? -3.580 -18.458 -9.938 1.00 38.34 92 SER A C 1
ATOM 737 O O . SER A 1 92 ? -4.710 -18.517 -10.413 1.00 38.34 92 SER A O 1
ATOM 739 N N . MET A 1 93 ? -2.729 -19.489 -10.014 1.00 38.00 93 MET A N 1
ATOM 740 C CA . MET A 1 93 ? -3.033 -20.796 -10.619 1.00 38.00 93 MET A CA 1
ATOM 741 C C . MET A 1 93 ? -3.338 -21.894 -9.583 1.00 38.00 93 MET A C 1
ATOM 743 O O . MET A 1 93 ? -3.267 -23.075 -9.904 1.00 38.00 93 MET A O 1
ATOM 747 N N . VAL A 1 94 ? -3.706 -21.545 -8.345 1.00 43.69 94 VAL A N 1
ATOM 748 C CA . VAL A 1 94 ? -4.111 -22.541 -7.323 1.00 43.69 94 VAL A CA 1
ATOM 749 C C . VAL A 1 94 ? -5.635 -22.765 -7.283 1.00 43.69 94 VAL A C 1
ATOM 751 O O . VAL A 1 94 ? -6.123 -23.519 -6.454 1.00 43.69 94 VAL A O 1
ATOM 754 N N . SER A 1 95 ? -6.413 -22.195 -8.214 1.00 41.53 95 SER A N 1
ATOM 755 C CA . SER A 1 95 ? -7.875 -22.406 -8.255 1.00 41.53 95 SER A CA 1
ATOM 756 C C . SER A 1 95 ? -8.436 -22.937 -9.582 1.00 41.53 95 SER A C 1
ATOM 758 O O . SER A 1 95 ? -9.638 -22.837 -9.805 1.00 41.53 95 SER A O 1
ATOM 760 N N . MET A 1 96 ? -7.614 -23.515 -10.466 1.00 36.38 96 MET A N 1
ATOM 761 C CA . MET A 1 96 ? -8.093 -24.066 -11.750 1.00 36.38 96 MET A CA 1
ATOM 762 C C . MET A 1 96 ? -7.530 -25.447 -12.114 1.00 36.38 96 MET A C 1
ATOM 764 O O . MET A 1 96 ? -7.377 -25.753 -13.289 1.00 36.38 96 MET A O 1
ATOM 768 N N . VAL A 1 97 ? -7.267 -26.318 -11.136 1.00 40.56 97 VAL A N 1
ATOM 769 C CA . VAL A 1 97 ? -7.217 -27.768 -11.408 1.00 40.56 97 VAL A CA 1
ATOM 770 C C . VAL A 1 97 ? -7.851 -28.519 -10.241 1.00 40.56 97 VAL A C 1
ATOM 772 O O . VAL A 1 97 ? -7.195 -28.960 -9.302 1.00 40.56 97 VAL A O 1
ATOM 775 N N . SER A 1 98 ? -9.170 -28.620 -10.280 1.00 42.44 98 SER A N 1
ATOM 776 C CA . SER A 1 98 ? -9.917 -29.680 -9.609 1.00 42.44 98 SER A CA 1
ATOM 777 C C . SER A 1 98 ? -11.108 -29.991 -10.495 1.00 42.44 98 SER A C 1
ATOM 779 O O . SER A 1 98 ? -12.142 -29.359 -10.333 1.00 42.44 98 SER A O 1
ATOM 781 N N . TYR A 1 99 ? -10.883 -30.852 -11.489 1.00 40.62 99 TYR A N 1
ATOM 782 C CA . TYR A 1 99 ? -11.757 -31.931 -11.962 1.00 40.62 99 TYR A CA 1
ATOM 783 C C . TYR A 1 99 ? -10.911 -32.885 -12.806 1.00 40.62 99 TYR A C 1
ATOM 785 O O . TYR A 1 99 ? -10.054 -32.379 -13.567 1.00 40.62 99 TYR A O 1
#

Foldseek 3Di:
DVLVVLVVLLVVLVVVCVVPVLPLVSLLSNLVSCVVVVVLVSNLVSLLSSCLNVVPDPSSVVSVVVSDDPVCVVVNDPDSNVVVVVVVVVVVPPPPDDD